Protein AF-A0A934WFV1-F1 (afdb_monomer_lite)

Sequence (141 aa):
MNNPQKIAQILVSAYPSEMPVLMYEMVSDNITDNGPLYSVSESEQTAIQSYKYQDVTDLYWDIPQRVWGVTYKAIASANQALAAIEELGNPEETEGSKAEALLCRAFGHFILANTFCIAYNPVSSNTDLGIPDMEASRNGS

pLDDT: mean 83.46, std 13.6, range [31.34, 95.38]

Structure (mmCIF, N/CA/C/O backbone):
data_AF-A0A934WFV1-F1
#
_entry.id   AF-A0A934WFV1-F1
#
loop_
_atom_site.group_PDB
_atom_site.id
_atom_site.type_symbol
_atom_site.label_atom_id
_atom_site.label_alt_id
_atom_site.label_comp_id
_atom_site.label_asym_id
_atom_site.label_entity_id
_atom_site.label_seq_id
_atom_site.pdbx_PDB_ins_code
_atom_site.Cartn_x
_atom_site.Cartn_y
_atom_site.Cartn_z
_atom_site.occupancy
_atom_site.B_iso_or_equiv
_atom_site.auth_seq_id
_atom_site.auth_comp_id
_atom_site.auth_asym_id
_atom_site.auth_atom_id
_atom_site.pdbx_PDB_model_num
ATOM 1 N N . MET A 1 1 ? -6.874 3.903 29.497 1.00 39.66 1 MET A N 1
ATOM 2 C CA . MET A 1 1 ? -6.062 4.982 28.885 1.00 39.66 1 MET A CA 1
ATOM 3 C C . MET A 1 1 ? -6.396 5.091 27.388 1.00 39.66 1 MET A C 1
ATOM 5 O O . MET A 1 1 ? -5.482 5.240 26.579 1.00 39.66 1 MET A O 1
ATOM 9 N N . ASN A 1 2 ? -7.695 5.039 27.047 1.00 54.44 2 ASN A N 1
ATOM 10 C CA . ASN A 1 2 ? -8.238 4.870 25.693 1.00 54.44 2 ASN A CA 1
ATOM 11 C C . ASN A 1 2 ? -9.278 5.978 25.488 1.00 54.44 2 ASN A C 1
ATOM 13 O O . ASN A 1 2 ? -10.300 5.977 26.168 1.00 54.44 2 ASN A O 1
ATOM 17 N N . ASN A 1 3 ? -8.985 6.963 24.645 1.00 62.75 3 ASN A N 1
ATOM 18 C CA . ASN A 1 3 ? -9.942 7.995 24.260 1.00 62.75 3 ASN A CA 1
ATOM 19 C C . ASN A 1 3 ? -9.839 8.243 22.743 1.00 62.75 3 ASN A C 1
ATOM 21 O O . ASN A 1 3 ? -8.818 7.883 22.141 1.00 62.75 3 ASN A O 1
ATOM 25 N N . PRO A 1 4 ? -10.864 8.844 22.119 1.00 65.56 4 PRO A N 1
ATOM 26 C CA . PRO A 1 4 ? -10.905 9.079 20.674 1.00 65.56 4 PRO A CA 1
ATOM 27 C C . PRO A 1 4 ? -9.678 9.816 20.111 1.00 65.56 4 PRO A C 1
ATOM 29 O O . PRO A 1 4 ? -9.264 9.553 18.984 1.00 65.56 4 PRO A O 1
ATOM 32 N N . GLN A 1 5 ? -9.021 10.677 20.900 1.00 68.50 5 GLN A N 1
ATOM 33 C CA . GLN A 1 5 ? -7.824 11.399 20.455 1.00 68.50 5 GLN A CA 1
ATOM 34 C C . GLN A 1 5 ? -6.628 10.476 20.161 1.00 68.50 5 GLN A C 1
ATOM 36 O O . GLN A 1 5 ? -5.851 10.764 19.252 1.00 68.50 5 GLN A O 1
ATOM 41 N N . LYS A 1 6 ? -6.467 9.359 20.883 1.00 72.81 6 LYS A N 1
ATOM 42 C CA . LYS A 1 6 ? -5.402 8.386 20.580 1.00 72.81 6 LYS A CA 1
ATOM 43 C C . LYS A 1 6 ? -5.663 7.611 19.289 1.00 72.81 6 LYS A C 1
ATOM 45 O O . LYS A 1 6 ? -4.714 7.321 18.570 1.00 72.81 6 LYS A O 1
ATOM 50 N N . ILE A 1 7 ? -6.924 7.304 18.981 1.00 75.75 7 ILE A N 1
ATOM 51 C CA . ILE A 1 7 ? -7.297 6.622 17.732 1.00 75.75 7 ILE A CA 1
ATOM 52 C C . ILE A 1 7 ? -6.942 7.508 16.534 1.00 75.75 7 ILE A C 1
ATOM 54 O O . ILE A 1 7 ? -6.297 7.040 15.600 1.00 75.75 7 ILE A O 1
ATOM 58 N N . ALA A 1 8 ? -7.246 8.806 16.615 1.00 74.69 8 ALA A N 1
ATOM 59 C CA . ALA A 1 8 ? -6.866 9.770 15.584 1.00 74.69 8 ALA A CA 1
ATOM 60 C C . ALA A 1 8 ? -5.341 9.826 15.351 1.00 74.69 8 ALA A C 1
ATOM 62 O O . ALA A 1 8 ? -4.896 9.904 14.211 1.00 74.69 8 ALA A O 1
ATOM 63 N N . GLN A 1 9 ? -4.520 9.728 16.405 1.00 78.06 9 GLN A N 1
ATOM 64 C CA . GLN A 1 9 ? -3.055 9.707 16.266 1.00 78.06 9 GLN A CA 1
ATOM 65 C C . GLN A 1 9 ? -2.534 8.442 15.571 1.00 78.06 9 GLN A C 1
ATOM 67 O O . GLN A 1 9 ? -1.594 8.524 14.783 1.00 78.06 9 GLN A O 1
ATOM 72 N N . ILE A 1 10 ? -3.139 7.281 15.844 1.00 80.81 10 ILE A N 1
ATOM 73 C CA . ILE A 1 10 ? -2.784 6.022 15.173 1.00 80.81 10 ILE A CA 1
ATOM 74 C C . ILE A 1 10 ? -3.136 6.104 13.681 1.00 80.81 10 ILE A C 1
ATOM 76 O O . ILE A 1 10 ? -2.335 5.693 12.840 1.00 80.81 10 ILE A O 1
ATOM 80 N N . LEU A 1 11 ? -4.289 6.693 13.350 1.00 84.25 11 LEU A N 1
ATOM 81 C CA . LEU A 1 11 ? -4.765 6.835 11.972 1.00 84.25 11 LEU A CA 1
ATOM 82 C C . LEU A 1 11 ? -3.856 7.698 11.091 1.00 84.25 11 LEU A C 1
ATOM 84 O O . LEU A 1 11 ? -3.717 7.400 9.911 1.00 84.25 11 LEU A O 1
ATOM 88 N N . VAL A 1 12 ? -3.130 8.676 11.646 1.00 82.81 12 VAL A N 1
ATOM 89 C CA . VAL A 1 12 ? -2.118 9.434 10.878 1.00 82.81 12 VAL A CA 1
ATOM 90 C C . VAL A 1 12 ? -1.068 8.505 10.257 1.00 82.81 12 VAL A C 1
ATOM 92 O O . VAL A 1 12 ? -0.607 8.744 9.146 1.00 82.81 12 VAL A O 1
ATOM 95 N N . SER A 1 13 ? -0.710 7.418 10.948 1.00 82.94 13 SER A N 1
ATOM 96 C CA . SER A 1 13 ? 0.258 6.430 10.448 1.00 82.94 13 SER A CA 1
ATOM 97 C C . SER A 1 13 ? -0.367 5.372 9.531 1.00 82.94 13 SER A C 1
ATOM 99 O O . SER A 1 13 ? 0.360 4.544 8.986 1.00 82.94 13 SER A O 1
ATOM 101 N N . ALA A 1 14 ? -1.692 5.384 9.354 1.00 83.12 14 ALA A N 1
ATOM 102 C CA . ALA A 1 14 ? -2.412 4.481 8.458 1.00 83.12 14 ALA A CA 1
ATOM 103 C C . ALA A 1 14 ? -2.405 4.957 6.991 1.00 83.12 14 ALA A C 1
ATOM 105 O O . ALA A 1 14 ? -2.864 4.232 6.109 1.00 83.12 14 ALA A O 1
ATOM 106 N N . TYR A 1 15 ? -1.852 6.141 6.714 1.00 81.50 15 TYR A N 1
ATOM 107 C CA . TYR A 1 15 ? -1.587 6.618 5.360 1.00 81.50 15 TYR A CA 1
ATOM 108 C C . TYR A 1 15 ? -0.162 6.213 4.944 1.00 81.50 15 TYR A C 1
ATOM 110 O O . TYR A 1 15 ? 0.799 6.619 5.606 1.00 81.50 15 TYR A O 1
ATOM 118 N N . PRO A 1 16 ? 0.015 5.408 3.880 1.00 83.69 16 PRO A N 1
ATOM 119 C CA . PRO A 1 16 ? 1.344 5.040 3.407 1.00 83.69 16 PRO A CA 1
ATOM 120 C C . PRO A 1 16 ? 2.093 6.277 2.894 1.00 83.69 16 PRO A C 1
ATOM 122 O O . PRO A 1 16 ? 1.525 7.124 2.208 1.00 83.69 16 PRO A O 1
ATOM 125 N N . SER A 1 17 ? 3.380 6.378 3.227 1.00 86.62 17 SER A N 1
ATOM 126 C CA . SER A 1 17 ? 4.218 7.535 2.884 1.00 86.62 17 SER A CA 1
ATOM 127 C C . SER A 1 17 ? 4.896 7.442 1.514 1.00 86.62 17 SER A C 1
ATOM 129 O O . SER A 1 17 ? 5.552 8.396 1.113 1.00 86.62 17 SER A O 1
ATOM 131 N N . GLU A 1 18 ? 4.794 6.300 0.834 1.00 88.75 18 GLU A N 1
ATOM 132 C CA . GLU A 1 18 ? 5.400 6.034 -0.479 1.00 88.75 18 GLU A CA 1
ATOM 133 C C . GLU A 1 18 ? 4.413 5.245 -1.330 1.00 88.75 18 GLU A C 1
ATOM 135 O O . GLU A 1 18 ? 3.661 4.427 -0.792 1.00 88.75 18 GLU A O 1
ATOM 140 N N . MET A 1 19 ? 4.416 5.485 -2.641 1.00 89.19 19 MET A N 1
ATOM 141 C CA . MET A 1 19 ? 3.450 4.906 -3.576 1.00 89.19 19 MET A CA 1
ATOM 142 C C . MET A 1 19 ? 4.131 4.431 -4.863 1.00 89.19 19 MET A C 1
ATOM 144 O O . MET A 1 19 ? 5.076 5.062 -5.327 1.00 89.19 19 MET A O 1
ATOM 148 N N . PRO A 1 20 ? 3.616 3.375 -5.516 1.00 90.62 20 PRO A N 1
ATOM 149 C CA . PRO A 1 20 ? 4.224 2.798 -6.719 1.00 90.62 20 PRO A CA 1
ATOM 150 C C . PRO A 1 20 ? 4.006 3.626 -8.004 1.00 90.62 20 PRO A C 1
ATOM 152 O O . PRO A 1 20 ? 4.146 3.096 -9.103 1.00 90.62 20 PRO A O 1
ATOM 155 N N . VAL A 1 21 ? 3.656 4.914 -7.897 1.00 90.88 21 VAL A N 1
ATOM 156 C CA . VAL A 1 21 ? 3.207 5.749 -9.031 1.00 90.88 21 VAL A CA 1
ATOM 157 C C . VAL A 1 21 ? 4.267 5.843 -10.123 1.00 90.88 21 VAL A C 1
ATOM 159 O O . VAL A 1 21 ? 3.942 5.667 -11.292 1.00 90.88 21 VAL A O 1
ATOM 162 N N . LEU A 1 22 ? 5.531 6.076 -9.750 1.00 88.56 22 LEU A N 1
ATOM 163 C CA . LEU A 1 22 ? 6.623 6.160 -10.720 1.00 88.56 22 LEU A CA 1
ATOM 164 C C . LEU A 1 22 ? 6.761 4.857 -11.512 1.00 88.56 22 LEU A C 1
ATOM 166 O O . LEU A 1 22 ? 6.874 4.889 -12.731 1.00 88.56 22 LEU A O 1
ATOM 170 N N . MET A 1 23 ? 6.720 3.711 -10.830 1.00 88.88 23 MET A N 1
ATOM 171 C CA . MET A 1 23 ? 6.818 2.411 -11.493 1.00 88.88 23 MET A CA 1
ATOM 172 C C . MET A 1 23 ? 5.649 2.202 -12.453 1.00 88.88 23 MET A C 1
ATOM 174 O O . MET A 1 23 ? 5.878 1.824 -13.596 1.00 88.88 23 MET A O 1
ATOM 178 N N . TYR A 1 24 ? 4.421 2.501 -12.016 1.00 91.12 24 TYR A N 1
ATOM 179 C CA . TYR A 1 24 ? 3.215 2.368 -12.837 1.00 91.12 24 TYR A CA 1
ATOM 180 C C . TYR A 1 24 ? 3.256 3.231 -14.095 1.00 91.12 24 TYR A C 1
ATOM 182 O O . TYR A 1 24 ? 2.894 2.758 -15.169 1.00 91.12 24 TYR A O 1
ATOM 190 N N . GLU A 1 25 ? 3.726 4.470 -13.977 1.00 90.44 25 GLU A N 1
ATOM 191 C CA . GLU A 1 25 ? 3.864 5.355 -15.129 1.00 90.44 25 GLU A CA 1
ATOM 192 C C . GLU A 1 25 ? 4.917 4.823 -16.106 1.00 90.44 25 GLU A C 1
ATOM 194 O O . GLU A 1 25 ? 4.671 4.747 -17.308 1.00 90.44 25 GLU A O 1
ATOM 199 N N . MET A 1 26 ? 6.073 4.387 -15.598 1.00 89.75 26 MET A N 1
ATOM 200 C CA . MET A 1 26 ? 7.187 3.952 -16.442 1.00 89.75 26 MET A CA 1
ATOM 201 C C . MET A 1 26 ? 6.932 2.623 -17.160 1.00 89.75 26 MET A C 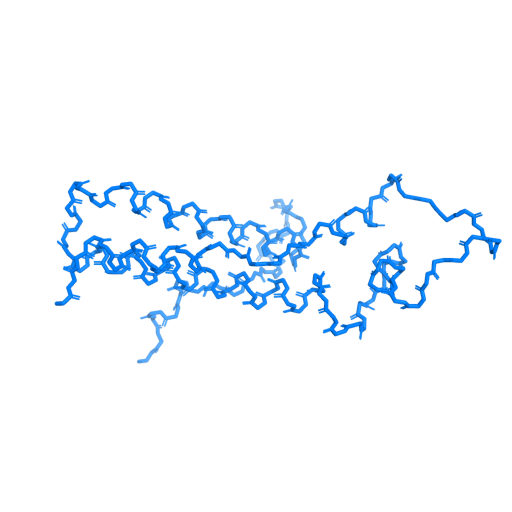1
ATOM 203 O O . MET A 1 26 ? 7.486 2.419 -18.235 1.00 89.75 26 MET A O 1
ATOM 207 N N . VAL A 1 27 ? 6.100 1.733 -16.607 1.00 88.31 27 VAL A N 1
ATOM 208 C CA . VAL A 1 27 ? 5.694 0.486 -17.289 1.00 88.31 27 VAL A CA 1
ATOM 209 C C . VAL A 1 27 ? 4.513 0.681 -18.245 1.00 88.31 27 VAL A C 1
ATOM 211 O O . VAL A 1 27 ? 4.111 -0.265 -18.920 1.00 88.31 27 VAL A O 1
ATOM 214 N N . SER A 1 28 ? 3.938 1.883 -18.314 1.00 89.44 28 SER A N 1
ATOM 215 C CA . SER A 1 28 ? 2.840 2.184 -19.232 1.00 89.44 28 SER A CA 1
ATOM 216 C C . SER A 1 28 ? 3.323 2.406 -20.671 1.00 89.44 28 SER A C 1
ATOM 218 O O . SER A 1 28 ? 4.515 2.531 -20.950 1.00 89.44 28 SER A O 1
ATOM 220 N N . ASP A 1 29 ? 2.375 2.499 -21.601 1.00 89.50 29 ASP A N 1
ATOM 221 C CA . ASP A 1 29 ? 2.611 2.887 -22.992 1.00 89.50 29 ASP A CA 1
ATOM 222 C C . ASP A 1 29 ? 2.650 4.414 -23.207 1.00 89.50 29 ASP A C 1
ATOM 224 O O . ASP A 1 29 ? 2.796 4.869 -24.342 1.00 89.50 29 ASP A O 1
ATOM 228 N N . ASN A 1 30 ? 2.574 5.217 -22.136 1.00 89.19 30 ASN A N 1
ATOM 229 C CA . ASN A 1 30 ? 2.638 6.682 -22.209 1.00 89.19 30 ASN A CA 1
ATOM 230 C C . ASN A 1 30 ? 4.072 7.239 -22.255 1.00 89.19 30 ASN A C 1
ATOM 232 O O . ASN A 1 30 ? 4.259 8.435 -22.490 1.00 89.19 30 ASN A O 1
ATOM 236 N N . ILE A 1 31 ? 5.087 6.401 -22.029 1.00 85.75 31 ILE A N 1
ATOM 237 C CA . ILE A 1 31 ? 6.495 6.805 -21.945 1.00 85.75 31 ILE A CA 1
ATOM 238 C C . ILE A 1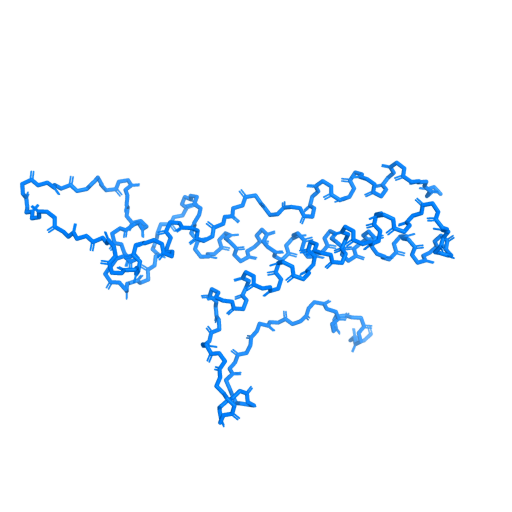 31 ? 7.277 6.270 -23.149 1.00 85.75 31 ILE A C 1
ATOM 240 O O . ILE A 1 31 ? 7.025 5.183 -23.661 1.00 85.75 31 ILE A O 1
ATOM 244 N N . THR A 1 32 ? 8.242 7.049 -23.640 1.00 84.25 32 THR A N 1
ATOM 245 C CA . THR A 1 32 ? 9.102 6.677 -24.772 1.00 84.25 32 THR A CA 1
ATOM 246 C C . THR A 1 32 ? 10.530 7.161 -24.545 1.00 84.25 32 THR A C 1
ATOM 248 O O . THR A 1 32 ? 10.758 8.238 -23.998 1.00 84.25 32 THR A O 1
ATOM 251 N N . ASP A 1 33 ? 11.494 6.360 -24.998 1.00 82.62 33 ASP A N 1
ATOM 252 C CA . ASP A 1 33 ? 12.906 6.734 -25.049 1.00 82.62 33 ASP A CA 1
ATOM 253 C C . ASP A 1 33 ? 13.159 7.745 -26.185 1.00 82.62 33 ASP A C 1
ATOM 255 O O . ASP A 1 33 ? 12.982 7.438 -27.366 1.00 82.62 33 ASP A O 1
ATOM 259 N N . ASN A 1 34 ? 13.602 8.953 -25.826 1.00 82.38 34 A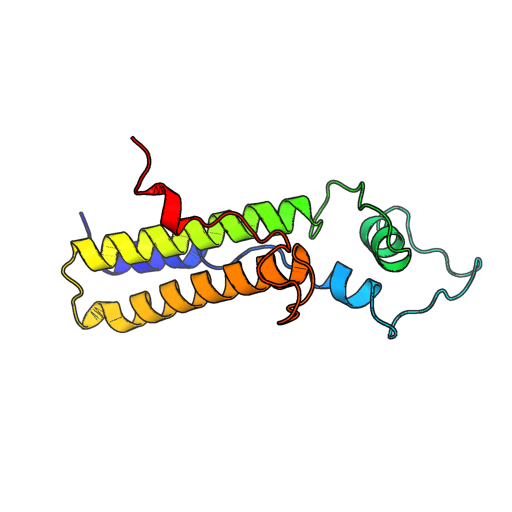SN A N 1
ATOM 260 C CA . ASN A 1 34 ? 13.926 10.030 -26.770 1.00 82.38 34 ASN A CA 1
ATOM 261 C C . ASN A 1 34 ? 15.304 9.858 -27.444 1.00 82.38 34 ASN A C 1
ATOM 263 O O . ASN A 1 34 ? 15.752 10.730 -28.193 1.00 82.38 34 ASN A O 1
ATOM 267 N N . GLY A 1 35 ? 15.974 8.730 -27.214 1.00 78.06 35 GLY A N 1
ATOM 268 C CA . GLY A 1 35 ? 17.233 8.365 -27.838 1.00 78.06 35 GLY A CA 1
ATOM 269 C C . GLY A 1 35 ? 18.462 8.907 -27.100 1.00 78.06 35 GLY A C 1
ATOM 270 O O . GLY A 1 35 ? 18.365 9.679 -26.147 1.00 78.06 35 GLY A O 1
ATOM 271 N N . PRO A 1 36 ? 19.670 8.549 -27.567 1.00 74.56 36 PRO A N 1
ATOM 272 C CA . PRO A 1 36 ? 20.920 8.715 -26.816 1.00 74.56 36 PRO A CA 1
ATOM 273 C C . PRO A 1 36 ? 21.351 10.173 -26.593 1.00 74.56 36 PRO A C 1
ATOM 275 O O . PRO A 1 36 ? 22.261 10.426 -25.809 1.00 74.56 36 PRO A O 1
ATOM 278 N N . LEU A 1 37 ? 20.725 11.130 -27.286 1.00 72.44 37 LEU A N 1
ATOM 279 C CA . LEU A 1 37 ? 20.951 12.567 -27.092 1.00 72.44 37 LEU A CA 1
ATOM 280 C C . LEU A 1 37 ? 20.224 13.115 -25.854 1.00 72.44 37 LEU A C 1
ATOM 282 O O . LEU A 1 37 ? 20.553 14.205 -25.391 1.00 72.44 37 LEU A O 1
ATOM 286 N N . TYR A 1 38 ? 19.261 12.359 -25.325 1.00 67.88 38 TYR A N 1
ATOM 287 C CA . TYR A 1 38 ? 18.446 12.695 -24.166 1.00 67.88 38 TYR A CA 1
ATOM 288 C C . TYR A 1 38 ? 18.611 11.596 -23.114 1.00 67.88 38 TYR A C 1
ATOM 290 O O . TYR A 1 38 ? 17.735 10.763 -22.903 1.00 67.88 38 TYR A O 1
ATOM 298 N N . SER A 1 39 ? 19.781 11.564 -22.479 1.00 65.62 39 SER A N 1
ATOM 299 C CA . SER A 1 39 ? 20.062 10.638 -21.384 1.00 65.62 39 SER A CA 1
ATOM 300 C C . SER A 1 39 ? 19.348 11.080 -20.107 1.00 65.62 39 SER A C 1
ATOM 302 O O . SER A 1 39 ? 19.554 12.201 -19.639 1.00 65.62 39 SER A O 1
ATOM 304 N N . VAL A 1 40 ? 18.561 10.176 -19.531 1.00 69.38 40 VAL A N 1
ATOM 305 C CA . VAL A 1 40 ? 18.079 10.264 -18.146 1.00 69.38 40 VAL A CA 1
ATOM 306 C C . VAL A 1 40 ? 19.255 10.085 -17.184 1.00 69.38 40 VAL A C 1
ATOM 308 O O . VAL A 1 40 ? 20.217 9.371 -17.482 1.00 69.38 40 VAL A O 1
ATOM 311 N N . SER A 1 41 ? 19.205 10.790 -16.057 1.00 70.75 41 SER A N 1
ATOM 312 C CA . SER A 1 41 ? 20.274 10.785 -15.058 1.00 70.75 41 SER A CA 1
ATOM 313 C C . SER A 1 41 ? 20.432 9.394 -14.438 1.00 70.75 41 SER A C 1
ATOM 315 O O . SER A 1 41 ? 19.452 8.673 -14.259 1.00 70.75 41 SER A O 1
ATOM 317 N N . GLU A 1 42 ? 21.645 9.027 -14.009 1.00 64.50 42 GLU A N 1
ATOM 318 C CA . GLU A 1 42 ? 21.847 7.831 -13.172 1.00 64.50 42 GLU A CA 1
ATOM 319 C C . GLU A 1 42 ? 21.027 7.895 -11.870 1.00 64.50 42 GLU A C 1
ATOM 321 O O . GLU A 1 42 ? 20.653 6.862 -11.329 1.00 64.50 42 GLU A O 1
ATOM 326 N N . SER A 1 43 ? 20.666 9.096 -11.401 1.00 65.69 43 SER A N 1
ATOM 327 C CA . SER A 1 43 ? 19.756 9.285 -10.261 1.00 65.69 43 SER A CA 1
ATOM 328 C C . SER A 1 43 ? 18.297 8.897 -10.545 1.00 65.69 43 SER A C 1
ATOM 330 O O . SER A 1 43 ? 17.474 8.949 -9.640 1.00 65.69 43 SER A O 1
ATOM 332 N N . GLU A 1 44 ? 17.953 8.554 -11.788 1.00 77.00 44 GLU A N 1
ATOM 333 C CA . GLU A 1 44 ? 16.621 8.106 -12.220 1.00 77.00 44 GLU A CA 1
ATOM 334 C C . GLU A 1 44 ? 16.625 6.602 -12.536 1.00 77.00 44 GLU A C 1
ATOM 336 O O . GLU A 1 44 ? 15.818 6.103 -13.324 1.00 77.00 44 GLU A O 1
ATOM 341 N N . GLN A 1 45 ? 17.546 5.855 -11.919 1.00 82.75 45 GLN A N 1
ATOM 342 C CA . GLN A 1 45 ? 17.745 4.432 -12.173 1.00 82.75 45 GLN A CA 1
ATOM 343 C C . GLN A 1 45 ? 16.466 3.611 -11.972 1.00 82.75 45 GLN A C 1
ATOM 345 O O . GLN A 1 45 ? 16.153 2.786 -12.830 1.00 82.75 45 GLN A O 1
ATOM 350 N N . THR A 1 46 ? 15.682 3.887 -10.921 1.00 85.25 46 THR A N 1
ATOM 351 C CA . THR A 1 46 ? 14.361 3.269 -10.702 1.00 85.25 46 THR A CA 1
ATOM 352 C C . THR A 1 46 ? 13.437 3.454 -11.902 1.00 85.25 46 THR A C 1
ATOM 354 O O . THR A 1 46 ? 12.773 2.506 -12.320 1.00 85.25 46 THR A O 1
ATOM 357 N N . ALA A 1 47 ? 13.416 4.648 -12.496 1.00 86.12 47 ALA A N 1
ATOM 358 C CA . ALA A 1 47 ? 12.577 4.946 -13.649 1.00 86.12 47 ALA A CA 1
ATOM 359 C C . ALA A 1 47 ? 13.062 4.175 -14.890 1.00 86.12 47 ALA A C 1
ATOM 361 O O . ALA A 1 47 ? 12.273 3.500 -15.550 1.00 86.12 47 ALA A O 1
ATOM 362 N N . ILE A 1 48 ? 14.374 4.189 -15.154 1.00 86.19 48 ILE A N 1
ATOM 363 C CA . ILE A 1 48 ? 14.996 3.459 -16.271 1.00 86.19 48 ILE A CA 1
ATOM 364 C C . ILE A 1 48 ? 14.749 1.950 -16.159 1.00 86.19 48 ILE A C 1
ATOM 366 O O . ILE A 1 48 ? 14.405 1.307 -17.150 1.00 86.19 48 ILE A O 1
ATOM 370 N N . GLN A 1 49 ? 14.948 1.377 -14.971 1.00 89.12 49 GLN A N 1
ATOM 371 C CA . GLN A 1 49 ? 14.768 -0.054 -14.721 1.00 89.12 49 GLN A CA 1
ATOM 372 C C . GLN A 1 49 ? 13.300 -0.453 -14.846 1.00 89.12 49 GLN A C 1
ATOM 374 O O . GLN A 1 49 ? 13.009 -1.443 -15.513 1.00 89.12 49 GLN A O 1
ATOM 379 N N . SER A 1 50 ? 12.383 0.365 -14.320 1.00 89.75 50 SER A N 1
ATOM 380 C CA . SER A 1 50 ? 10.939 0.144 -14.468 1.00 89.75 50 SER A CA 1
ATOM 381 C C . SER A 1 50 ? 10.519 0.145 -15.940 1.00 89.75 50 SER A C 1
ATOM 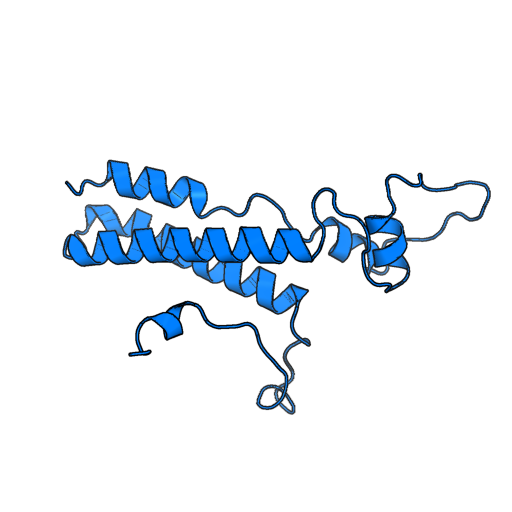383 O O . SER A 1 50 ? 9.916 -0.819 -16.396 1.00 89.75 50 SER A O 1
ATOM 385 N N . TYR A 1 51 ? 10.926 1.154 -16.720 1.00 88.50 51 TYR A N 1
ATOM 386 C CA . TYR A 1 51 ? 10.625 1.224 -18.160 1.00 88.50 51 TYR A CA 1
ATOM 387 C C . TYR A 1 51 ? 11.169 0.026 -18.947 1.00 88.50 51 TYR A C 1
ATOM 389 O O . TYR A 1 51 ? 10.553 -0.449 -19.899 1.00 88.50 51 TYR A O 1
ATOM 397 N N . LYS A 1 52 ? 12.325 -0.501 -18.537 1.00 89.12 52 LYS A N 1
ATOM 398 C CA . LYS A 1 52 ? 12.947 -1.675 -19.161 1.00 89.12 52 LYS A CA 1
ATOM 399 C C . LYS A 1 52 ? 12.416 -3.009 -18.634 1.00 89.12 52 LYS A C 1
ATOM 401 O O . LYS A 1 52 ? 12.935 -4.039 -19.061 1.00 89.12 52 LYS A O 1
ATOM 406 N N . TYR A 1 53 ? 11.427 -3.010 -17.736 1.00 88.81 53 TYR A N 1
ATOM 407 C CA . TYR A 1 53 ? 10.926 -4.213 -17.063 1.00 88.81 53 TYR A CA 1
ATOM 408 C C . TYR A 1 53 ? 12.049 -5.008 -16.370 1.00 88.81 53 TYR A C 1
ATOM 410 O O . TYR A 1 53 ? 12.127 -6.233 -16.462 1.00 88.81 53 TYR A O 1
ATOM 418 N N . GLN A 1 54 ? 12.962 -4.292 -15.715 1.00 90.75 54 GLN A N 1
ATOM 419 C CA . GLN A 1 54 ? 14.093 -4.845 -14.973 1.00 90.75 54 GLN A CA 1
ATOM 420 C C . GLN A 1 54 ? 13.878 -4.704 -13.469 1.00 90.75 54 GLN A C 1
ATOM 422 O O . GLN A 1 54 ? 13.173 -3.805 -13.011 1.00 90.75 54 GLN A O 1
ATOM 427 N N . ASP A 1 55 ? 14.556 -5.557 -12.701 1.00 88.31 55 ASP A N 1
ATOM 428 C CA . ASP A 1 55 ? 14.576 -5.437 -11.248 1.00 88.31 55 ASP A CA 1
ATOM 429 C C . ASP A 1 55 ? 15.158 -4.082 -10.830 1.00 88.31 55 ASP A C 1
ATOM 431 O O . ASP A 1 55 ? 16.253 -3.693 -11.251 1.00 88.31 55 ASP A O 1
ATOM 435 N N . VAL A 1 56 ? 14.418 -3.373 -9.976 1.00 87.50 56 VAL A N 1
ATOM 436 C CA . VAL A 1 56 ? 14.873 -2.114 -9.384 1.00 87.50 56 VAL A CA 1
ATOM 437 C C . VAL A 1 56 ? 15.977 -2.417 -8.373 1.00 87.50 56 VAL A C 1
ATOM 439 O O . VAL A 1 56 ? 15.750 -3.120 -7.385 1.00 87.50 56 VAL A O 1
ATOM 442 N N . THR A 1 57 ? 17.174 -1.884 -8.620 1.00 86.56 57 THR A N 1
ATOM 443 C CA . THR A 1 57 ? 18.361 -2.075 -7.763 1.00 86.56 57 THR A CA 1
ATOM 444 C C . THR A 1 57 ? 18.656 -0.880 -6.863 1.00 86.56 57 THR A C 1
ATOM 446 O O . THR A 1 57 ? 19.568 -0.945 -6.040 1.00 86.56 57 THR A O 1
ATOM 449 N N . ASP A 1 58 ? 17.932 0.219 -7.056 1.00 80.38 58 ASP A N 1
ATOM 450 C CA . ASP A 1 58 ? 18.062 1.424 -6.250 1.00 80.38 58 ASP A CA 1
ATOM 451 C C . ASP A 1 58 ? 17.557 1.185 -4.808 1.00 80.38 58 ASP A C 1
ATOM 453 O O . ASP A 1 58 ? 16.753 0.291 -4.544 1.00 80.38 58 ASP A O 1
ATOM 457 N N . LEU A 1 59 ? 18.049 1.985 -3.864 1.00 76.25 59 LEU A N 1
ATOM 458 C CA . LEU A 1 59 ? 17.713 1.975 -2.441 1.00 76.25 59 LEU A CA 1
ATOM 459 C C . LEU A 1 59 ? 17.065 3.295 -1.973 1.00 76.25 59 LEU A C 1
ATOM 461 O O . LEU A 1 59 ? 16.836 3.467 -0.771 1.00 76.25 59 LEU A O 1
ATOM 465 N N . TYR A 1 60 ? 16.794 4.233 -2.890 1.00 77.12 60 TYR A N 1
ATOM 466 C CA . TYR A 1 60 ? 16.176 5.530 -2.589 1.00 77.12 60 TYR A CA 1
ATOM 467 C C . TYR A 1 60 ? 14.653 5.438 -2.369 1.00 77.12 60 TYR A C 1
ATOM 469 O O . TYR A 1 60 ? 14.202 4.573 -1.625 1.00 77.12 60 TYR A O 1
ATOM 477 N N . TRP A 1 61 ? 13.860 6.394 -2.851 1.00 71.88 61 TRP A N 1
ATOM 478 C CA . TRP A 1 61 ? 12.423 6.517 -2.566 1.00 71.88 61 TRP A CA 1
ATOM 479 C C . TRP A 1 61 ? 11.579 5.825 -3.637 1.00 71.88 61 TRP A C 1
ATOM 481 O O . TRP A 1 61 ? 12.031 5.682 -4.771 1.00 71.88 61 TRP A O 1
ATOM 491 N N . ASP A 1 62 ? 10.365 5.404 -3.270 1.00 73.69 62 ASP A N 1
ATOM 492 C CA . ASP A 1 62 ? 9.348 4.866 -4.189 1.00 73.69 62 ASP A CA 1
ATOM 493 C C . ASP A 1 62 ? 9.781 3.595 -4.952 1.00 73.69 62 ASP A C 1
ATOM 495 O O . ASP A 1 62 ? 9.261 3.268 -6.019 1.00 73.69 62 ASP A O 1
ATOM 499 N N . ILE A 1 63 ? 10.716 2.838 -4.371 1.00 87.31 63 ILE A N 1
ATOM 500 C CA . ILE A 1 63 ? 11.147 1.518 -4.854 1.00 87.31 63 ILE A CA 1
ATOM 501 C C . ILE A 1 63 ? 10.220 0.405 -4.328 1.00 87.31 63 ILE A C 1
ATOM 503 O O . ILE A 1 63 ? 9.628 0.561 -3.248 1.00 87.31 63 ILE A O 1
ATOM 507 N N . PRO A 1 64 ? 10.134 -0.760 -5.007 1.00 88.69 64 PRO A N 1
ATOM 508 C CA . PRO A 1 64 ? 9.220 -1.841 -4.624 1.00 88.69 64 PRO A CA 1
ATOM 509 C C . PRO A 1 64 ? 9.329 -2.250 -3.148 1.00 88.69 64 PRO A C 1
ATOM 511 O O . PRO A 1 64 ? 8.329 -2.405 -2.449 1.00 88.69 64 PRO A O 1
ATOM 514 N N . GLN A 1 65 ? 10.551 -2.369 -2.632 1.00 89.12 65 GLN A N 1
ATOM 515 C CA . GLN A 1 65 ? 10.822 -2.830 -1.270 1.00 89.12 65 GLN A CA 1
ATOM 516 C C . GLN A 1 65 ? 10.280 -1.858 -0.214 1.00 89.12 65 GLN A C 1
ATOM 518 O O . GLN A 1 65 ? 9.811 -2.278 0.847 1.00 89.12 65 GLN A O 1
ATOM 523 N N . ARG A 1 66 ? 10.318 -0.553 -0.497 1.00 90.94 66 ARG A N 1
ATOM 524 C CA . ARG A 1 66 ? 9.815 0.469 0.422 1.00 90.94 66 ARG A CA 1
ATOM 525 C C . ARG A 1 66 ? 8.310 0.586 0.348 1.00 90.94 66 ARG A C 1
ATOM 527 O O . ARG A 1 66 ? 7.686 0.569 1.405 1.00 90.94 66 ARG A O 1
ATOM 534 N N . VAL A 1 67 ? 7.732 0.587 -0.858 1.00 92.38 67 VAL A N 1
ATOM 535 C CA . VAL A 1 67 ? 6.274 0.515 -1.054 1.00 92.38 67 VAL A CA 1
ATOM 536 C C . VAL A 1 67 ? 5.700 -0.673 -0.280 1.00 92.38 67 VAL A C 1
ATOM 538 O O . VAL A 1 67 ? 4.747 -0.500 0.478 1.00 92.38 67 VAL A O 1
ATOM 541 N N . TRP A 1 68 ? 6.327 -1.850 -0.373 1.00 93.50 68 TRP A N 1
ATOM 542 C CA . TRP A 1 68 ? 5.955 -3.022 0.422 1.00 93.50 68 TRP A CA 1
ATOM 543 C C . TRP A 1 68 ? 5.968 -2.721 1.927 1.00 93.50 68 TRP A C 1
ATOM 545 O O . TRP A 1 68 ? 4.950 -2.858 2.610 1.00 93.50 68 TRP A O 1
ATOM 555 N N . GLY A 1 69 ? 7.111 -2.271 2.450 1.00 92.44 69 GLY A N 1
ATOM 556 C CA . GLY A 1 69 ? 7.303 -2.042 3.882 1.00 92.44 69 GLY A CA 1
ATOM 557 C C . GLY A 1 69 ? 6.373 -0.978 4.472 1.00 92.44 69 GLY A C 1
ATOM 558 O O . GLY A 1 69 ? 5.748 -1.212 5.510 1.00 92.44 69 GLY A O 1
ATOM 559 N N . VAL A 1 70 ? 6.247 0.185 3.822 1.00 92.31 70 VAL A N 1
ATOM 560 C CA . VAL A 1 70 ? 5.395 1.276 4.324 1.00 92.31 70 VAL A CA 1
ATOM 561 C C . VAL A 1 70 ? 3.916 0.920 4.242 1.00 92.31 70 VAL A C 1
ATOM 563 O O . VAL A 1 70 ? 3.158 1.290 5.136 1.00 92.31 70 VAL A O 1
ATOM 566 N N . THR A 1 71 ? 3.506 0.154 3.228 1.00 94.38 71 THR A N 1
ATOM 567 C CA . THR A 1 71 ? 2.105 -0.250 3.075 1.00 94.38 71 THR A CA 1
ATOM 568 C C . THR A 1 71 ? 1.710 -1.273 4.134 1.00 94.38 71 THR A C 1
ATOM 570 O O . THR A 1 71 ? 0.669 -1.124 4.774 1.00 94.38 71 THR A O 1
ATOM 573 N N . TYR A 1 72 ? 2.570 -2.255 4.423 1.00 94.44 72 TYR A N 1
ATOM 574 C CA . TYR A 1 72 ? 2.338 -3.176 5.540 1.00 94.44 72 TYR A CA 1
ATOM 575 C C . TYR A 1 72 ? 2.320 -2.468 6.897 1.00 94.44 72 TYR A C 1
ATOM 577 O O . TYR A 1 72 ? 1.498 -2.799 7.753 1.00 94.44 72 TYR A O 1
ATOM 585 N N . LYS A 1 73 ? 3.173 -1.456 7.093 1.00 92.75 73 LYS A N 1
ATOM 586 C CA . LYS A 1 73 ? 3.141 -0.619 8.299 1.00 92.75 73 LYS A CA 1
ATOM 587 C C . LYS A 1 73 ? 1.816 0.142 8.425 1.00 92.75 73 LYS A C 1
ATOM 589 O O . LYS A 1 73 ? 1.235 0.146 9.507 1.00 92.75 73 LYS A O 1
ATOM 594 N N . ALA A 1 74 ? 1.319 0.723 7.334 1.00 92.56 74 ALA A N 1
ATOM 595 C CA . ALA A 1 74 ? 0.033 1.419 7.302 1.00 92.56 74 ALA A CA 1
ATOM 596 C C . ALA A 1 74 ? -1.142 0.481 7.639 1.00 92.56 74 ALA A C 1
ATOM 598 O O . ALA A 1 74 ? -1.979 0.813 8.480 1.00 92.56 74 ALA A O 1
ATOM 599 N N . ILE A 1 75 ? -1.156 -0.732 7.069 1.00 94.19 75 ILE A N 1
ATOM 600 C CA . ILE A 1 75 ? -2.135 -1.783 7.398 1.00 94.19 75 ILE A CA 1
ATOM 601 C C . ILE A 1 75 ? -2.067 -2.151 8.886 1.00 94.19 75 ILE A C 1
ATOM 603 O O . ILE A 1 75 ? -3.101 -2.263 9.546 1.00 94.19 75 ILE A O 1
ATOM 607 N N . ALA A 1 76 ? -0.863 -2.305 9.445 1.00 92.38 76 ALA A N 1
ATOM 608 C CA . ALA A 1 76 ? -0.688 -2.606 10.863 1.00 92.38 76 ALA A CA 1
ATOM 609 C C . ALA A 1 76 ? -1.231 -1.481 11.764 1.00 92.38 76 ALA A C 1
ATOM 611 O O . ALA A 1 76 ? -1.918 -1.768 12.745 1.00 92.38 76 ALA A O 1
ATOM 612 N N . SER A 1 77 ? -0.991 -0.212 11.419 1.00 91.62 77 SER A N 1
ATOM 613 C CA . SER A 1 77 ? -1.567 0.936 12.132 1.00 91.62 77 SER A CA 1
ATOM 614 C C . SER A 1 77 ? -3.097 0.966 12.043 1.00 91.62 77 SER A C 1
ATOM 616 O O . SER A 1 77 ? -3.759 1.163 13.062 1.00 91.62 77 SER A O 1
ATOM 618 N N . ALA A 1 78 ? -3.679 0.686 10.874 1.00 94.19 78 ALA A N 1
ATOM 619 C CA . ALA A 1 78 ? -5.130 0.565 10.722 1.00 94.19 78 ALA A CA 1
ATOM 620 C C . ALA A 1 78 ? -5.714 -0.565 11.595 1.00 94.19 78 ALA A C 1
ATOM 622 O O . ALA A 1 78 ? -6.704 -0.360 12.297 1.00 94.19 78 ALA A O 1
ATOM 623 N N . ASN A 1 79 ? -5.064 -1.733 11.629 1.00 93.56 79 ASN A N 1
ATOM 624 C CA . ASN A 1 79 ? -5.469 -2.854 12.484 1.00 93.56 79 ASN A CA 1
ATOM 625 C C . ASN A 1 79 ? -5.390 -2.508 13.980 1.00 93.56 79 ASN A C 1
ATOM 627 O O . ASN A 1 79 ? -6.284 -2.876 14.740 1.00 93.56 79 ASN A O 1
ATOM 631 N N . GLN A 1 80 ? -4.366 -1.763 14.407 1.00 91.81 80 GLN A N 1
ATOM 632 C CA . GLN A 1 80 ? -4.262 -1.273 15.786 1.00 91.81 80 GLN A CA 1
ATOM 633 C C . GLN A 1 80 ? -5.394 -0.302 16.144 1.00 91.81 80 GLN A C 1
ATOM 635 O O . GLN A 1 80 ? -5.949 -0.394 17.239 1.00 91.81 80 GLN A O 1
ATOM 640 N N . ALA A 1 81 ? -5.770 0.601 15.231 1.00 91.19 81 ALA A N 1
ATOM 641 C CA . ALA A 1 81 ? -6.900 1.504 15.439 1.00 91.19 81 ALA A CA 1
ATOM 642 C C . ALA A 1 81 ? -8.225 0.732 15.576 1.00 91.19 81 ALA A C 1
ATOM 644 O O . ALA A 1 81 ? -8.996 1.004 16.495 1.00 91.19 81 ALA A O 1
ATOM 645 N N . LEU A 1 82 ? -8.460 -0.267 14.717 1.00 93.88 82 LEU A N 1
ATOM 646 C CA . LEU A 1 82 ? -9.651 -1.122 14.776 1.00 93.88 82 LEU A CA 1
ATOM 647 C C . LEU A 1 82 ? -9.737 -1.908 16.088 1.00 93.88 82 LEU A C 1
ATOM 649 O O . LEU A 1 82 ? -10.795 -1.921 16.712 1.00 93.88 82 LEU A O 1
ATOM 653 N N . ALA A 1 83 ? -8.625 -2.494 16.540 1.00 92.00 83 ALA A N 1
ATOM 654 C CA . ALA A 1 83 ? -8.568 -3.204 17.817 1.00 92.00 83 ALA A CA 1
ATOM 655 C C . ALA A 1 83 ? -8.867 -2.271 19.005 1.00 92.00 83 ALA A C 1
ATOM 657 O O . ALA A 1 83 ? -9.655 -2.616 19.880 1.00 92.00 83 ALA A O 1
ATOM 658 N N . ALA A 1 84 ? -8.312 -1.055 19.010 1.00 90.12 84 ALA A N 1
ATOM 659 C CA . ALA A 1 84 ? -8.582 -0.074 20.061 1.00 90.12 84 ALA A CA 1
ATOM 660 C C . ALA A 1 84 ? -10.054 0.390 20.084 1.00 90.12 84 ALA A C 1
ATOM 662 O O . ALA A 1 84 ? -10.609 0.623 21.158 1.00 90.12 84 ALA A O 1
ATOM 663 N N . ILE A 1 85 ? -10.695 0.518 18.915 1.00 90.69 85 ILE A N 1
ATOM 664 C CA . ILE A 1 85 ? -12.131 0.828 18.795 1.00 90.69 85 ILE A CA 1
ATOM 665 C C . ILE A 1 85 ? -12.987 -0.327 19.330 1.00 90.69 85 ILE A C 1
ATOM 667 O O . ILE A 1 85 ? -13.968 -0.098 20.042 1.00 90.69 85 ILE A O 1
ATOM 671 N N . GLU A 1 86 ? -12.610 -1.567 19.017 1.00 92.31 86 GLU A N 1
ATOM 672 C CA . GLU A 1 86 ? -13.288 -2.764 19.514 1.00 92.31 86 GLU A CA 1
ATOM 673 C C . GLU A 1 86 ? -13.196 -2.869 21.044 1.00 92.31 86 GLU A C 1
ATOM 675 O O . GLU A 1 86 ? -14.214 -3.077 21.703 1.00 92.31 86 GLU A O 1
ATOM 680 N N . GLU A 1 87 ? -12.016 -2.625 21.624 1.00 91.44 87 GLU A N 1
ATOM 681 C CA . GLU A 1 87 ? -11.797 -2.595 23.079 1.00 91.44 87 GLU A CA 1
ATOM 682 C C . GLU A 1 87 ? -12.626 -1.522 23.802 1.00 91.44 87 GLU A C 1
ATOM 684 O O . GLU A 1 87 ? -12.970 -1.684 24.973 1.00 91.44 87 GLU A O 1
ATOM 689 N N . LEU A 1 88 ? -12.959 -0.423 23.120 1.00 89.00 88 LEU A N 1
ATOM 690 C CA . LEU A 1 88 ? -13.849 0.618 23.640 1.00 89.00 88 LEU A CA 1
ATOM 691 C C . LEU A 1 88 ? -15.335 0.232 23.580 1.00 89.00 88 LEU A C 1
ATOM 693 O O . LEU A 1 88 ? -16.175 0.989 24.064 1.00 89.00 88 LEU A O 1
ATOM 697 N N . GLY A 1 89 ? -15.670 -0.923 23.001 1.00 92.06 89 GLY A N 1
ATOM 698 C CA . GLY A 1 89 ? -17.044 -1.390 22.845 1.00 92.06 89 GLY A CA 1
ATOM 699 C C . GLY A 1 89 ? -17.753 -0.827 21.614 1.00 92.06 89 GLY A C 1
ATOM 700 O O . GLY A 1 89 ? -18.978 -0.850 21.578 1.00 92.06 89 GLY A O 1
ATOM 701 N N . ASN A 1 90 ? -17.010 -0.351 20.606 1.00 90.25 90 ASN A N 1
ATOM 702 C CA . ASN A 1 90 ? -17.556 0.254 19.382 1.00 90.25 90 ASN A CA 1
ATOM 703 C C . ASN A 1 90 ? -18.570 1.394 19.649 1.00 90.25 90 ASN A C 1
ATOM 705 O O . ASN A 1 90 ? -19.696 1.332 19.152 1.00 90.25 90 ASN A O 1
ATOM 709 N N . PRO A 1 91 ? -18.215 2.432 20.430 1.00 91.25 91 PRO A N 1
ATOM 710 C CA . PRO A 1 91 ? -19.109 3.566 20.642 1.00 91.25 91 PRO A CA 1
ATOM 711 C C . PRO A 1 91 ? -19.394 4.287 19.315 1.00 91.25 91 PRO A C 1
ATOM 713 O O . PRO A 1 91 ? -18.491 4.435 18.488 1.00 91.25 91 PRO A O 1
ATOM 716 N N . GLU A 1 92 ? -20.623 4.780 19.137 1.00 91.38 92 GLU A N 1
ATOM 717 C CA . GLU A 1 92 ? -21.091 5.472 17.918 1.00 91.38 92 GLU A CA 1
ATOM 718 C C . GLU A 1 92 ? -20.149 6.620 17.498 1.00 91.38 92 GLU A C 1
ATOM 720 O O . GLU A 1 92 ? -19.831 6.801 16.327 1.00 91.38 92 GLU A O 1
ATOM 725 N N . GLU A 1 93 ? -19.563 7.317 18.475 1.00 88.50 93 GLU A N 1
ATOM 726 C CA . GLU A 1 93 ? -18.598 8.407 18.266 1.00 88.50 93 GLU A CA 1
ATOM 727 C C . GLU A 1 93 ? -17.317 7.987 17.516 1.00 88.50 93 GLU A C 1
ATOM 729 O O . GLU A 1 93 ? -16.604 8.830 16.973 1.00 88.50 93 GLU A O 1
ATOM 734 N N . THR A 1 94 ? -17.003 6.688 17.491 1.00 89.06 94 THR A N 1
ATOM 735 C CA . THR A 1 94 ? -15.822 6.129 16.813 1.00 89.06 94 THR A CA 1
ATOM 736 C C . THR A 1 94 ? -16.126 5.538 15.437 1.00 89.06 94 THR A C 1
ATOM 738 O O . THR A 1 94 ? -15.199 5.079 14.769 1.00 89.06 94 THR A O 1
ATOM 741 N N . GLU A 1 95 ? -17.380 5.575 14.966 1.00 91.00 95 GLU A N 1
ATOM 742 C CA . GLU A 1 95 ? -17.758 5.038 13.649 1.00 91.00 95 GLU A CA 1
ATOM 743 C C . GLU A 1 95 ? -16.969 5.678 12.503 1.00 91.00 95 GLU A C 1
ATOM 745 O O . GLU A 1 95 ? -16.498 4.969 11.613 1.00 91.00 95 GLU A O 1
ATOM 750 N N . GLY A 1 96 ? -16.742 6.995 12.556 1.00 91.38 96 GLY A N 1
ATOM 751 C CA . GLY A 1 96 ? -15.931 7.697 11.557 1.00 91.38 96 GLY A CA 1
ATOM 752 C C . GLY A 1 96 ? -14.492 7.174 11.506 1.00 91.38 96 GLY A C 1
ATOM 753 O O . GLY A 1 96 ? -13.993 6.818 10.441 1.00 91.38 96 GLY A O 1
ATOM 754 N N . SER A 1 97 ? -13.851 7.032 12.669 1.00 91.50 97 SER A N 1
ATOM 755 C CA . SER A 1 97 ? -12.498 6.472 12.772 1.00 91.50 97 SER A CA 1
ATOM 756 C C . SER A 1 97 ? -12.432 5.002 12.359 1.00 91.50 97 SER A C 1
ATOM 758 O O . SER A 1 97 ? -11.435 4.564 11.788 1.00 91.50 97 SER A O 1
ATOM 760 N N . LYS A 1 98 ? -13.491 4.229 12.619 1.00 92.81 98 LYS A N 1
ATOM 761 C CA . LYS A 1 98 ? -13.601 2.835 12.181 1.00 92.81 98 LYS A CA 1
ATOM 762 C C . LYS A 1 98 ? -13.670 2.744 10.659 1.00 92.81 98 LYS A C 1
ATOM 764 O O . LYS A 1 98 ? -12.958 1.933 10.070 1.00 92.81 98 LYS A O 1
ATOM 769 N N . ALA A 1 99 ? -14.495 3.579 10.029 1.00 94.12 99 ALA A N 1
ATOM 770 C CA . ALA A 1 99 ? -14.603 3.650 8.576 1.00 94.12 99 ALA A CA 1
ATOM 771 C C . ALA A 1 99 ? -13.270 4.059 7.932 1.00 94.12 99 ALA A C 1
ATOM 773 O O . ALA A 1 99 ? -12.836 3.421 6.974 1.00 94.12 99 ALA A O 1
ATOM 774 N N . GLU A 1 100 ? -12.587 5.059 8.498 1.00 93.06 100 GLU A N 1
ATOM 775 C CA . GLU A 1 100 ? -11.260 5.486 8.046 1.00 93.06 100 GLU A CA 1
ATOM 776 C C . GLU A 1 100 ? -10.231 4.351 8.151 1.00 93.06 100 GLU A C 1
ATOM 778 O O . GLU A 1 100 ? -9.562 4.036 7.168 1.00 93.06 100 GLU A O 1
ATOM 783 N N . ALA A 1 101 ? -10.160 3.662 9.294 1.00 93.94 101 ALA A N 1
ATOM 784 C CA . ALA A 1 101 ? -9.245 2.537 9.476 1.00 93.94 101 ALA A CA 1
ATOM 785 C C . ALA A 1 101 ? -9.504 1.403 8.465 1.00 93.94 101 ALA A C 1
ATOM 787 O O . ALA A 1 101 ? -8.565 0.865 7.875 1.00 93.94 101 ALA A O 1
ATOM 788 N N . LEU A 1 102 ? -10.775 1.052 8.234 1.00 95.38 102 LEU A N 1
ATOM 789 C CA . LEU A 1 102 ? -11.156 0.043 7.241 1.00 95.38 102 LEU A CA 1
ATOM 790 C C . LEU A 1 102 ? -10.741 0.458 5.825 1.00 95.38 102 LEU A C 1
ATOM 792 O O . LEU A 1 102 ? -10.219 -0.373 5.080 1.00 95.38 102 LEU A O 1
ATOM 796 N N . LEU A 1 103 ? -10.935 1.731 5.470 1.00 95.38 103 LEU A N 1
ATOM 797 C CA . LEU A 1 103 ? -10.545 2.267 4.170 1.00 95.38 103 LEU A CA 1
ATOM 798 C C . LEU A 1 103 ? -9.024 2.235 3.982 1.00 95.38 103 LEU A C 1
ATOM 800 O O . LEU A 1 103 ? -8.560 1.721 2.967 1.00 95.38 103 LEU A O 1
ATOM 804 N N . CYS A 1 104 ? -8.248 2.714 4.960 1.00 94.00 104 CYS A N 1
ATOM 805 C CA . CYS A 1 104 ? -6.783 2.677 4.919 1.00 94.00 104 CYS A CA 1
ATOM 806 C C . CYS A 1 104 ? -6.263 1.247 4.744 1.00 94.00 104 CYS A C 1
ATOM 808 O O . CYS A 1 104 ? -5.388 0.991 3.916 1.00 94.00 104 CYS A O 1
ATOM 810 N N . ARG A 1 105 ? -6.840 0.294 5.482 1.00 95.25 105 ARG A N 1
ATOM 811 C CA . ARG A 1 105 ? -6.490 -1.122 5.368 1.00 95.25 105 ARG A CA 1
ATOM 812 C C . ARG A 1 105 ? -6.802 -1.684 3.984 1.00 95.25 105 ARG A C 1
ATOM 814 O O . ARG A 1 105 ? -5.937 -2.307 3.374 1.00 95.25 105 ARG A O 1
ATOM 821 N N . ALA A 1 106 ? -8.016 -1.456 3.481 1.00 94.81 106 ALA A N 1
ATOM 822 C CA . ALA A 1 106 ? -8.427 -1.920 2.158 1.00 94.81 106 ALA A CA 1
ATOM 823 C C . ALA A 1 106 ? -7.553 -1.315 1.050 1.00 94.81 106 ALA A C 1
ATOM 825 O O . ALA A 1 106 ? -7.102 -2.034 0.161 1.00 94.81 106 ALA A O 1
ATOM 826 N N . PHE A 1 107 ? -7.257 -0.016 1.138 1.00 93.75 107 PHE A N 1
ATOM 827 C CA . PHE A 1 107 ? -6.373 0.673 0.204 1.00 93.75 107 PHE A CA 1
ATOM 828 C C . PHE A 1 107 ? -4.953 0.099 0.234 1.00 93.75 107 PHE A C 1
ATOM 830 O O . PHE A 1 107 ? -4.385 -0.176 -0.819 1.00 93.75 107 PHE A O 1
ATOM 837 N N . GLY A 1 108 ? -4.401 -0.167 1.421 1.00 94.19 108 GLY A N 1
ATOM 838 C CA . GLY A 1 108 ? -3.091 -0.803 1.549 1.00 94.19 108 GLY A CA 1
ATOM 839 C C . GLY A 1 108 ? -3.040 -2.183 0.884 1.00 94.19 108 GLY A C 1
ATOM 840 O O . GLY A 1 108 ? -2.135 -2.459 0.097 1.00 94.19 108 GLY A O 1
ATOM 841 N N . HIS A 1 109 ? -4.040 -3.034 1.129 1.00 94.06 109 HIS A N 1
ATOM 842 C CA . HIS A 1 109 ? -4.130 -4.333 0.453 1.00 94.06 109 HIS A CA 1
ATOM 843 C C . HIS A 1 109 ? -4.292 -4.193 -1.064 1.00 94.06 109 HIS A C 1
ATOM 845 O O . HIS A 1 109 ? -3.678 -4.954 -1.808 1.00 94.06 109 HIS A O 1
ATOM 851 N N . PHE A 1 110 ? -5.068 -3.212 -1.531 1.00 92.94 110 PHE A N 1
ATOM 852 C CA . PHE A 1 110 ? -5.230 -2.932 -2.956 1.00 92.94 110 PHE A CA 1
ATOM 853 C C . PHE A 1 110 ? -3.900 -2.544 -3.612 1.00 92.94 110 PHE A C 1
ATOM 855 O O . PHE A 1 110 ? -3.556 -3.096 -4.656 1.00 92.94 110 PHE A O 1
ATOM 862 N N . ILE A 1 111 ? -3.122 -1.652 -2.993 1.00 93.62 111 ILE A N 1
ATOM 863 C CA . ILE A 1 111 ? -1.797 -1.268 -3.495 1.00 93.62 111 ILE A CA 1
ATOM 864 C C . ILE A 1 111 ? -0.867 -2.483 -3.558 1.00 93.62 111 ILE A C 1
ATOM 866 O O . ILE A 1 111 ? -0.257 -2.726 -4.598 1.00 93.62 111 ILE A O 1
ATOM 870 N N . LEU A 1 112 ? -0.799 -3.281 -2.488 1.00 93.94 112 LEU A N 1
ATOM 871 C CA . LEU A 1 112 ? 0.050 -4.472 -2.446 1.00 93.94 112 LEU A CA 1
ATOM 872 C C . LEU A 1 112 ? -0.342 -5.499 -3.520 1.00 93.94 112 LEU A C 1
ATOM 874 O O . LEU A 1 112 ? 0.522 -5.976 -4.250 1.00 93.94 112 LEU A O 1
ATOM 878 N N . ALA A 1 113 ? -1.634 -5.806 -3.657 1.00 93.00 113 ALA A N 1
ATOM 879 C CA . ALA A 1 113 ? -2.111 -6.776 -4.637 1.00 93.00 113 ALA A CA 1
ATOM 880 C C . ALA A 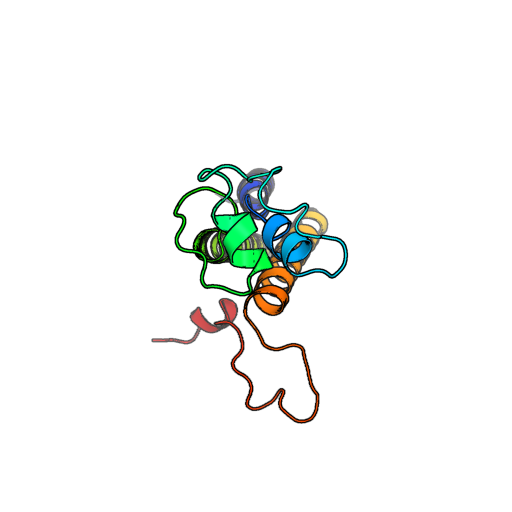1 113 ? -1.842 -6.323 -6.081 1.00 93.00 113 ALA A C 1
ATOM 882 O O . ALA A 1 113 ? -1.362 -7.114 -6.884 1.00 93.00 113 ALA A O 1
ATOM 883 N N . ASN A 1 114 ? -2.087 -5.052 -6.414 1.00 91.75 114 ASN A N 1
ATOM 884 C CA . ASN A 1 114 ? -1.838 -4.555 -7.774 1.00 91.75 114 ASN A CA 1
ATOM 885 C C . ASN A 1 114 ? -0.347 -4.422 -8.107 1.00 91.75 114 ASN A C 1
ATOM 887 O O . ASN A 1 114 ? 0.009 -4.481 -9.279 1.00 91.75 114 ASN A O 1
ATOM 891 N N . THR A 1 115 ? 0.517 -4.243 -7.104 1.00 91.81 115 THR A N 1
ATOM 892 C CA . THR A 1 115 ? 1.962 -4.090 -7.339 1.00 91.81 115 THR A CA 1
ATOM 893 C C . THR A 1 115 ? 2.679 -5.441 -7.398 1.00 91.81 115 THR A C 1
ATOM 895 O O . THR A 1 115 ? 3.600 -5.608 -8.192 1.00 91.81 115 THR A O 1
ATOM 898 N N . PHE A 1 116 ? 2.297 -6.400 -6.545 1.00 92.00 116 PHE A N 1
ATOM 899 C CA . PHE A 1 116 ? 3.098 -7.607 -6.285 1.00 92.00 116 PHE A CA 1
ATOM 900 C C . PHE A 1 116 ? 2.416 -8.925 -6.660 1.00 92.00 116 PHE A C 1
ATOM 902 O O . PHE A 1 116 ? 3.059 -9.972 -6.581 1.00 92.00 116 PHE A O 1
ATOM 909 N N . CYS A 1 117 ? 1.143 -8.908 -7.058 1.00 91.31 117 CYS A N 1
ATOM 910 C CA . CYS A 1 117 ? 0.446 -10.103 -7.525 1.00 91.31 117 CYS A CA 1
ATOM 911 C C . CYS A 1 117 ? 0.243 -10.071 -9.037 1.00 91.31 117 CYS A C 1
ATOM 913 O O . CYS A 1 117 ? 0.185 -9.016 -9.669 1.00 91.31 117 CYS A O 1
ATOM 915 N N . ILE A 1 118 ? 0.073 -11.259 -9.613 1.00 88.50 118 ILE A N 1
ATOM 916 C CA . ILE A 1 118 ? -0.450 -11.380 -10.971 1.00 88.50 118 ILE A CA 1
ATOM 917 C C . ILE A 1 118 ? -1.886 -10.843 -10.982 1.00 88.50 118 ILE A C 1
ATOM 919 O O . ILE A 1 118 ? -2.650 -11.049 -10.034 1.00 88.50 118 ILE A O 1
ATOM 923 N N . ALA A 1 119 ? -2.247 -10.147 -12.061 1.00 88.06 119 ALA A N 1
ATOM 924 C CA . ALA A 1 119 ? -3.598 -9.643 -12.257 1.00 88.06 119 ALA A CA 1
ATOM 925 C C . ALA A 1 119 ? -4.631 -10.771 -12.121 1.00 88.06 119 ALA A C 1
ATOM 927 O O . ALA A 1 119 ? -4.433 -11.880 -12.621 1.00 88.06 119 ALA A O 1
ATOM 928 N N . TYR A 1 120 ? -5.749 -10.469 -11.461 1.00 87.75 120 TYR A N 1
ATOM 929 C CA . TYR A 1 120 ? -6.785 -11.458 -11.196 1.00 87.75 120 TYR A CA 1
ATOM 930 C C . TYR A 1 120 ? -7.258 -12.141 -12.485 1.00 87.75 120 TYR A C 1
ATOM 932 O O . TYR A 1 120 ? -7.712 -11.491 -13.429 1.00 87.75 120 TYR A O 1
ATOM 940 N N . ASN A 1 121 ? -7.218 -13.470 -12.478 1.00 86.62 121 ASN A N 1
ATOM 941 C CA . ASN A 1 121 ? -7.768 -14.311 -13.526 1.00 86.62 121 ASN A CA 1
ATOM 942 C C . ASN A 1 121 ? -8.588 -15.434 -12.873 1.00 86.62 121 ASN A C 1
ATOM 944 O O . ASN A 1 121 ? -8.024 -16.214 -12.108 1.00 86.62 121 ASN A O 1
ATOM 948 N N . PRO A 1 122 ? -9.891 -15.580 -13.185 1.00 86.50 122 PRO A N 1
ATOM 949 C CA . PRO A 1 122 ? -10.748 -16.581 -12.545 1.00 86.50 122 PRO A CA 1
ATOM 950 C C . PRO A 1 122 ? -10.294 -18.033 -12.776 1.00 86.50 122 PRO A C 1
ATOM 952 O O . PRO A 1 122 ? -10.734 -18.929 -12.061 1.00 86.50 122 PRO A O 1
ATOM 955 N N . VAL A 1 123 ? -9.434 -18.282 -13.770 1.00 88.44 123 VAL A N 1
ATOM 956 C CA . VAL A 1 123 ? -8.890 -19.613 -14.072 1.00 88.44 123 VAL A CA 1
ATOM 957 C C . VAL A 1 123 ? -7.700 -19.963 -13.171 1.00 88.44 123 VAL A C 1
ATOM 959 O O . VAL A 1 123 ? -7.565 -21.121 -12.781 1.00 88.44 123 VAL A O 1
ATOM 962 N N . SER A 1 124 ? -6.849 -18.989 -12.834 1.00 84.94 124 SER A N 1
ATOM 963 C CA . SER A 1 124 ? -5.588 -19.205 -12.102 1.00 84.94 124 SER A CA 1
ATOM 964 C C . SER A 1 124 ? -5.563 -18.596 -10.696 1.00 84.94 124 SER A C 1
ATOM 966 O O . SER A 1 124 ? -4.662 -18.903 -9.921 1.00 84.94 124 SER A O 1
ATOM 968 N N . SER A 1 125 ? -6.583 -17.825 -10.299 1.00 83.31 125 SER A N 1
ATOM 969 C CA . SER A 1 125 ? -6.627 -17.109 -9.011 1.00 83.31 125 SER A CA 1
ATOM 970 C C . SER A 1 125 ? -6.490 -18.002 -7.777 1.00 83.31 125 SER A C 1
ATOM 972 O O . SER A 1 125 ? -6.163 -17.513 -6.703 1.00 83.31 125 SER A O 1
ATOM 974 N N . ASN A 1 126 ? -6.767 -19.302 -7.910 1.00 82.19 126 ASN A N 1
ATOM 975 C CA . ASN A 1 126 ? -6.646 -20.269 -6.817 1.00 82.19 126 ASN A CA 1
ATOM 976 C C . ASN A 1 126 ? -5.219 -20.820 -6.652 1.00 82.19 126 ASN A C 1
ATOM 978 O O . ASN A 1 126 ? -4.941 -21.489 -5.660 1.00 82.19 126 ASN A O 1
ATOM 982 N N . THR A 1 127 ? -4.343 -20.600 -7.633 1.00 85.00 127 THR A N 1
ATOM 983 C CA . THR A 1 127 ? -2.956 -21.090 -7.649 1.00 85.00 127 THR A CA 1
ATOM 984 C C . THR A 1 127 ? -1.930 -19.968 -7.684 1.00 85.00 127 THR A C 1
ATOM 986 O O . THR A 1 127 ? -0.793 -20.181 -7.267 1.00 85.00 127 THR A O 1
ATOM 989 N N . ASP A 1 128 ? -2.313 -18.792 -8.179 1.00 86.06 128 ASP A N 1
ATOM 990 C CA . ASP A 1 128 ? -1.441 -17.626 -8.217 1.00 86.06 128 ASP A CA 1
ATOM 991 C C . ASP A 1 128 ? -1.143 -17.147 -6.790 1.00 86.06 128 ASP A C 1
ATOM 993 O O . ASP A 1 128 ? -2.031 -17.046 -5.941 1.00 86.06 128 ASP A O 1
ATOM 997 N N . LEU A 1 129 ? 0.133 -16.875 -6.510 1.00 85.75 129 LEU A N 1
ATOM 998 C CA . LEU A 1 129 ? 0.560 -16.411 -5.194 1.00 85.75 129 LEU A CA 1
ATOM 999 C C . LEU A 1 129 ? 0.023 -15.000 -4.926 1.00 85.75 129 LEU A C 1
ATOM 1001 O O . LEU A 1 129 ? 0.207 -14.080 -5.724 1.00 85.75 129 LEU A O 1
ATOM 1005 N N . GLY A 1 130 ? -0.624 -14.847 -3.772 1.00 84.00 130 GLY A N 1
ATOM 1006 C CA . GLY A 1 130 ? -1.079 -13.563 -3.249 1.00 84.00 130 GLY A CA 1
ATOM 1007 C C . GLY A 1 130 ? -0.036 -12.876 -2.365 1.00 84.00 130 GLY A C 1
ATOM 1008 O O . GLY A 1 130 ? 1.144 -13.226 -2.349 1.00 84.00 130 GLY A O 1
ATOM 1009 N N . ILE A 1 131 ? -0.504 -11.923 -1.563 1.00 87.88 131 ILE A N 1
ATOM 1010 C CA . ILE A 1 131 ? 0.282 -11.287 -0.501 1.00 87.88 131 ILE A CA 1
ATOM 1011 C C . ILE A 1 131 ? 0.027 -11.973 0.851 1.00 87.88 131 ILE A C 1
ATOM 1013 O O . ILE A 1 131 ? -1.084 -12.458 1.079 1.00 87.88 131 ILE A O 1
ATOM 1017 N N . PRO A 1 132 ? 1.003 -12.001 1.778 1.00 84.88 132 PRO A N 1
ATOM 1018 C CA . PRO A 1 132 ? 0.756 -12.418 3.153 1.00 84.88 132 PRO A CA 1
ATOM 1019 C C . PRO A 1 132 ? -0.373 -11.608 3.799 1.00 84.88 132 PRO A C 1
ATOM 1021 O O . PRO A 1 132 ? -0.343 -10.372 3.798 1.00 84.88 132 PRO A O 1
ATOM 1024 N N . ASP A 1 133 ? -1.349 -12.310 4.370 1.00 75.31 133 ASP A N 1
ATOM 1025 C CA . ASP A 1 133 ? -2.450 -11.698 5.108 1.00 75.31 133 ASP A CA 1
ATOM 1026 C C . ASP A 1 133 ? -2.025 -11.380 6.550 1.00 75.31 133 ASP A C 1
ATOM 1028 O O . ASP A 1 133 ? -1.550 -12.245 7.289 1.00 75.31 133 ASP A O 1
ATOM 1032 N N . MET A 1 134 ? -2.207 -10.125 6.959 1.00 68.75 134 MET A N 1
ATOM 1033 C CA . MET A 1 134 ? -1.861 -9.656 8.302 1.00 68.75 134 MET A CA 1
ATOM 1034 C C . MET A 1 134 ? -2.982 -9.878 9.319 1.00 68.75 134 MET A C 1
ATOM 1036 O O . MET A 1 134 ? -2.706 -9.829 10.520 1.00 68.75 134 MET A O 1
ATOM 1040 N N . GLU A 1 135 ? -4.216 -10.163 8.887 1.00 57.25 135 GLU A N 1
ATOM 1041 C CA . GLU A 1 135 ? -5.289 -10.562 9.808 1.00 57.25 135 GLU A CA 1
ATOM 1042 C C . GLU A 1 135 ? -5.067 -11.977 10.366 1.00 57.25 135 GLU A C 1
ATOM 1044 O O . GLU A 1 135 ? -5.388 -12.253 11.524 1.00 57.25 135 GLU A O 1
ATOM 1049 N N . ALA A 1 136 ? -4.432 -12.857 9.588 1.00 43.19 136 ALA A N 1
ATOM 1050 C CA . ALA A 1 136 ? -4.196 -14.253 9.955 1.00 43.19 136 ALA A CA 1
ATOM 1051 C C . ALA A 1 136 ? -3.201 -14.444 11.122 1.00 43.19 136 ALA A C 1
ATOM 1053 O O . ALA A 1 136 ? -3.191 -15.499 11.760 1.00 43.19 136 ALA A O 1
ATOM 1054 N N . SER A 1 137 ? -2.397 -13.428 11.464 1.00 39.72 137 SER A N 1
ATOM 1055 C CA . SER A 1 137 ? -1.387 -13.523 12.534 1.00 39.72 137 SER A CA 1
ATOM 1056 C C . SER A 1 137 ? -1.948 -13.614 13.967 1.00 39.72 137 SER A C 1
ATOM 1058 O O . SER A 1 137 ? -1.177 -13.806 14.903 1.00 39.72 137 SER A O 1
ATOM 1060 N N . ARG A 1 138 ? -3.276 -13.551 14.170 1.00 36.66 138 ARG A N 1
ATOM 1061 C CA . ARG A 1 138 ? -3.911 -13.809 15.483 1.00 36.66 138 ARG A CA 1
ATOM 1062 C C . ARG A 1 138 ? -4.198 -15.287 15.787 1.00 36.66 138 ARG A C 1
ATOM 1064 O O . ARG A 1 138 ? -4.610 -15.570 16.905 1.00 36.66 138 ARG A O 1
ATOM 107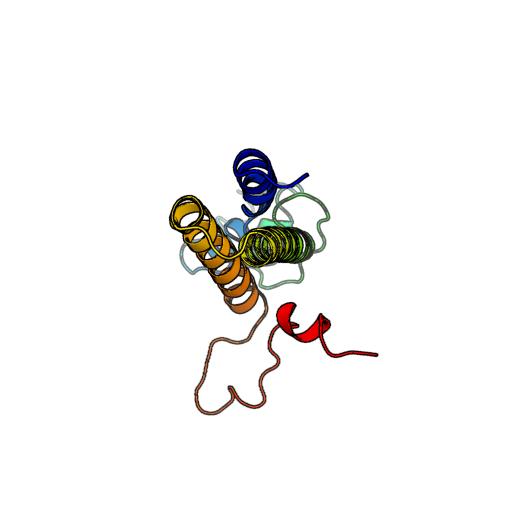1 N N . ASN A 1 139 ? -3.939 -16.219 14.862 1.00 32.75 139 ASN A N 1
ATOM 1072 C CA . ASN A 1 139 ? -4.198 -17.657 15.058 1.00 32.75 139 ASN A CA 1
ATOM 1073 C C . ASN A 1 139 ? -2.938 -18.531 14.900 1.00 32.75 139 ASN A C 1
ATOM 1075 O O . ASN A 1 139 ? -2.963 -19.559 14.224 1.00 32.75 139 ASN A O 1
ATOM 1079 N N . GLY A 1 140 ? -1.832 -18.136 15.535 1.00 34.22 140 GLY A N 1
ATOM 1080 C CA . GLY A 1 140 ? -0.604 -18.930 15.592 1.00 34.22 140 GLY A CA 1
ATOM 1081 C C . GLY A 1 140 ? 0.032 -18.898 16.979 1.00 34.22 140 GLY A C 1
ATOM 1082 O O . GLY A 1 140 ? 0.700 -17.922 17.299 1.00 34.22 140 GLY A O 1
ATOM 1083 N N . SER A 1 141 ? -0.173 -20.000 17.719 1.00 31.34 141 SER A N 1
ATOM 1084 C CA . SER A 1 141 ? 0.413 -20.430 19.012 1.00 31.34 141 SER A CA 1
ATOM 1085 C C . SER A 1 141 ? 0.154 -19.587 20.259 1.00 31.34 141 SER A C 1
ATOM 1087 O O . SER A 1 141 ? 0.694 -18.466 20.346 1.00 31.34 141 SER A O 1
#

Radius of gyration: 19.14 Å; chains: 1; bounding box: 43×34×57 Å

Foldseek 3Di:
DADPVVLVVLLVLLAQPAALVLLVVLCDPPDDDPDPVDDDDPVCQQSVCSNVVHQRPDPDGRHPVSLLVSLVRSLVSLVVSCVSCVVVVVDPVCVVSVVSSVVSNVVSQVRQFVRPWDPDDPVCNVPTDGDDDPVVVVPDD

Secondary structure (DSSP, 8-state):
---HHHHHHHHHTTS-S--THHHHHHTSTT-----TTSPPPGGGHHHHHHHTT------SSS-HHHHHHHHHHHHHHHHHHHHHHHHTT--GGGHHHHHHHHHHHHHHHHHHHHHHSPPP-TTTTTTS--PPPSSGGGS--